Protein AF-A0A949YXE6-F1 (afdb_monomer)

Sequence (134 aa):
MPVRFNAWTMVFAVAAALLVGFAASTLAYRYRILRVPGEPVVARMDRELHLTPAQRSQIRDIMKDARLRIMQYEQDFRRQRRETFLQAMHQIRATLTPEQQQKFDRDFLPYQARGEWQPEKREGQPPAPPGAGS

Secondary structure (DSSP, 8-state):
------HHHHHHHHHHHHHHHHHHHHHHHHTT-S--TTHHHHHHHHHHHT--HHHHHHHHHHHHHHHHHHHHHHHHHHHHHHHHHHHHHHHHHHHS-HHHHHHHHHHTS-HHHHTTS-GGGTTTSPPPPTT---

Mean predicted aligned error: 16.25 Å

Foldseek 3Di:
DDDPDDVVVVVVVVVVVVVCVVVVVVVCVVVCVPPDPPCPVLVVCCVPVVDDPVRSVVVVVVSVVVVVVVVVVCVVVVVVVVVVVVVVLVVVLVVDDPVVNVVCLVPPDDPVCNVVPPPPVVVPDDPDPPDPDD

pLDDT: mean 76.82, std 14.48, range [40.72, 95.62]

Radius of gyration: 28.45 Å; Cα contacts (8 Å, |Δi|>4): 24; chains: 1; bounding box: 40×62×71 Å

Structure (mmCIF, N/CA/C/O backbone):
data_AF-A0A949YXE6-F1
#
_entry.id   AF-A0A949YXE6-F1
#
loop_
_atom_site.group_PDB
_atom_site.id
_atom_site.type_symbol
_atom_site.label_atom_id
_atom_site.label_alt_id
_atom_site.label_comp_id
_atom_site.label_asym_id
_atom_site.label_entity_id
_atom_site.label_seq_id
_atom_site.pdbx_PDB_ins_code
_atom_site.Cartn_x
_atom_site.Cartn_y
_atom_site.Cartn_z
_atom_site.occupancy
_atom_site.B_iso_or_equiv
_atom_site.auth_seq_id
_atom_site.auth_comp_id
_atom_site.auth_asym_id
_atom_site.auth_atom_id
_atom_site.pdbx_PDB_model_num
ATOM 1 N N . MET A 1 1 ? -9.917 -48.008 -39.909 1.00 48.78 1 MET A N 1
ATOM 2 C CA . MET A 1 1 ? -8.478 -47.960 -39.567 1.00 48.78 1 MET A CA 1
ATOM 3 C C . MET A 1 1 ? -8.351 -47.456 -38.128 1.00 48.78 1 MET A C 1
ATOM 5 O O . MET A 1 1 ? -8.609 -46.276 -37.922 1.00 48.78 1 MET A O 1
ATOM 9 N N . PRO A 1 2 ? -8.072 -48.298 -37.115 1.00 50.91 2 PRO A N 1
ATOM 10 C CA . PRO A 1 2 ? -7.901 -47.817 -35.743 1.00 50.91 2 PRO A CA 1
ATOM 11 C C . PRO A 1 2 ? -6.555 -47.089 -35.610 1.00 50.91 2 PRO A C 1
ATOM 13 O O . PRO A 1 2 ? -5.496 -47.675 -35.837 1.00 50.91 2 PRO A O 1
ATOM 16 N N . VAL A 1 3 ? -6.596 -45.799 -35.274 1.00 61.72 3 VAL A N 1
ATOM 17 C CA . VAL A 1 3 ? -5.393 -44.992 -35.026 1.00 61.72 3 VAL A CA 1
ATOM 18 C C . VAL A 1 3 ? -4.783 -45.463 -33.706 1.00 61.72 3 VAL A C 1
ATOM 20 O O . VAL A 1 3 ? -5.391 -45.320 -32.647 1.00 61.72 3 VAL A O 1
ATOM 23 N N . ARG A 1 4 ? -3.599 -46.078 -33.759 1.00 61.41 4 ARG A N 1
ATOM 24 C CA . ARG A 1 4 ? -2.877 -46.533 -32.563 1.00 61.41 4 ARG A CA 1
ATOM 25 C C . ARG A 1 4 ? -2.272 -45.305 -31.882 1.00 61.41 4 ARG A C 1
ATOM 27 O O . ARG A 1 4 ? -1.268 -44.772 -32.346 1.00 61.41 4 ARG A O 1
ATOM 34 N N . PHE A 1 5 ? -2.920 -44.822 -30.825 1.00 60.94 5 PHE A N 1
ATOM 35 C CA . PHE A 1 5 ? -2.379 -43.760 -29.978 1.00 60.94 5 PHE A CA 1
ATOM 36 C C . PHE A 1 5 ? -1.204 -44.320 -29.173 1.00 60.94 5 PHE A C 1
ATOM 38 O O . PHE A 1 5 ? -1.388 -45.111 -28.250 1.00 60.94 5 PHE A O 1
ATOM 45 N N . ASN A 1 6 ? 0.011 -43.925 -29.544 1.00 72.38 6 ASN A N 1
ATOM 46 C CA . ASN A 1 6 ? 1.226 -44.318 -28.839 1.00 72.38 6 ASN A CA 1
ATOM 47 C C . ASN A 1 6 ? 1.514 -43.293 -27.735 1.00 72.38 6 ASN A C 1
ATOM 49 O O . ASN A 1 6 ? 1.328 -42.098 -27.939 1.00 72.38 6 ASN A O 1
ATOM 53 N N . ALA A 1 7 ? 2.028 -43.723 -26.580 1.00 72.06 7 ALA A N 1
ATOM 54 C CA . ALA A 1 7 ? 2.330 -42.826 -25.453 1.00 72.06 7 ALA A CA 1
ATOM 55 C C . ALA A 1 7 ? 3.186 -41.604 -25.857 1.00 72.06 7 ALA A C 1
ATOM 57 O O . ALA A 1 7 ? 3.009 -40.504 -25.340 1.00 72.06 7 ALA A O 1
ATOM 58 N N . TRP A 1 8 ? 4.049 -41.768 -26.860 1.00 67.56 8 TRP A N 1
ATOM 59 C CA . TRP A 1 8 ? 4.846 -40.691 -27.441 1.00 67.56 8 TRP A CA 1
ATOM 60 C C . TRP A 1 8 ? 4.015 -39.575 -28.084 1.00 67.56 8 TRP A C 1
ATOM 62 O O . TRP A 1 8 ? 4.352 -38.406 -27.918 1.00 67.56 8 TRP A O 1
ATOM 72 N N . THR A 1 9 ? 2.905 -39.885 -28.763 1.00 80.19 9 THR A N 1
ATOM 73 C CA . THR A 1 9 ? 2.057 -38.844 -29.366 1.00 80.19 9 THR A CA 1
ATOM 74 C C . THR A 1 9 ? 1.352 -38.007 -28.299 1.00 80.19 9 THR A C 1
ATOM 76 O O . THR A 1 9 ? 1.156 -36.813 -28.506 1.00 80.19 9 THR A O 1
ATOM 79 N N . MET A 1 10 ? 1.037 -38.587 -27.133 1.00 78.69 10 MET A N 1
ATOM 80 C CA . MET A 1 10 ? 0.536 -37.823 -25.982 1.00 78.69 10 MET A CA 1
ATOM 81 C C . MET A 1 10 ? 1.602 -36.890 -25.404 1.00 78.69 10 MET A C 1
ATOM 83 O O . MET A 1 10 ? 1.311 -35.721 -25.163 1.00 78.69 10 MET A O 1
ATOM 87 N N . VAL A 1 11 ? 2.838 -37.368 -25.231 1.00 79.19 11 VAL A N 1
ATOM 88 C CA . VAL A 1 11 ? 3.939 -36.535 -24.716 1.00 79.19 11 VAL A CA 1
ATOM 89 C C . VAL A 1 11 ? 4.209 -35.352 -25.648 1.00 79.19 11 VAL A C 1
ATOM 91 O O . VAL A 1 11 ? 4.304 -34.216 -25.183 1.00 79.19 11 VAL A O 1
ATOM 94 N N . PHE A 1 12 ? 4.247 -35.586 -26.964 1.00 84.50 12 PHE A N 1
ATOM 95 C CA . PHE A 1 12 ? 4.404 -34.512 -27.947 1.00 84.50 12 PHE A CA 1
ATOM 96 C C . PHE A 1 12 ? 3.239 -33.516 -27.926 1.00 84.50 12 PHE A C 1
ATOM 98 O O . PHE A 1 12 ? 3.477 -32.311 -27.987 1.00 84.50 12 PHE A O 1
ATOM 105 N N . ALA A 1 13 ? 1.996 -33.987 -27.792 1.00 81.25 13 ALA A N 1
ATOM 106 C CA . ALA A 1 13 ? 0.829 -33.109 -27.719 1.00 81.25 13 ALA A CA 1
ATOM 107 C C . ALA A 1 13 ? 0.848 -32.216 -26.466 1.00 81.25 13 ALA A C 1
ATOM 109 O O . ALA A 1 13 ? 0.584 -31.017 -26.561 1.00 81.25 13 ALA A O 1
ATOM 110 N N . VAL A 1 14 ? 1.218 -32.768 -25.306 1.00 80.12 14 VAL A N 1
ATOM 111 C CA . VAL A 1 14 ? 1.343 -32.003 -24.054 1.00 80.12 14 VAL A CA 1
ATOM 112 C C . VAL A 1 14 ? 2.482 -30.988 -24.146 1.00 80.12 14 VAL A C 1
ATOM 114 O O . VAL A 1 14 ? 2.291 -29.824 -23.800 1.00 80.12 14 VAL A O 1
ATOM 117 N N . ALA A 1 15 ? 3.643 -31.386 -24.671 1.00 83.44 15 ALA A N 1
ATOM 118 C CA . ALA A 1 15 ? 4.770 -30.476 -24.867 1.00 83.44 15 ALA A CA 1
ATOM 119 C C . ALA A 1 15 ? 4.415 -29.323 -25.821 1.00 83.44 15 ALA A C 1
ATOM 121 O O . ALA A 1 15 ? 4.707 -28.165 -25.528 1.00 83.44 15 ALA A O 1
ATOM 122 N N . ALA A 1 16 ? 3.722 -29.616 -26.925 1.00 81.69 16 ALA A N 1
ATOM 123 C CA . ALA A 1 16 ? 3.256 -28.602 -27.864 1.00 81.69 16 ALA A CA 1
ATOM 124 C C . ALA A 1 16 ? 2.242 -27.641 -27.221 1.00 81.69 16 ALA A C 1
ATOM 126 O O . ALA A 1 16 ? 2.366 -26.429 -27.385 1.00 81.69 16 ALA A O 1
ATOM 127 N N . ALA A 1 17 ? 1.285 -28.150 -26.440 1.00 76.00 17 ALA A N 1
ATOM 128 C CA . ALA A 1 17 ? 0.319 -27.316 -25.725 1.00 76.00 17 ALA A CA 1
ATOM 129 C C . ALA A 1 17 ? 0.996 -26.392 -24.698 1.00 76.00 17 ALA A C 1
ATOM 131 O O . ALA A 1 17 ? 0.658 -25.211 -24.613 1.00 76.00 17 ALA A O 1
ATOM 132 N N . LEU A 1 18 ? 1.997 -26.896 -23.968 1.00 83.19 18 LEU A N 1
ATOM 133 C CA . LEU A 1 18 ? 2.789 -26.094 -23.033 1.00 83.19 18 LEU A CA 1
ATOM 134 C C . LEU A 1 18 ? 3.605 -25.016 -23.754 1.00 83.19 18 LEU A C 1
ATOM 136 O O . LEU A 1 18 ? 3.637 -23.876 -23.297 1.00 83.19 18 LEU A O 1
ATOM 140 N N . LEU A 1 19 ? 4.211 -25.336 -24.900 1.00 80.06 19 LEU A N 1
ATOM 141 C CA . LEU A 1 19 ? 4.970 -24.371 -25.700 1.00 80.06 19 LEU A CA 1
ATOM 142 C C . LEU A 1 19 ? 4.075 -23.292 -26.313 1.00 80.06 19 LEU A C 1
ATOM 144 O O . LEU A 1 19 ? 4.445 -22.121 -26.291 1.00 80.06 19 LEU A O 1
ATOM 148 N N . VAL A 1 20 ? 2.887 -23.651 -26.808 1.00 84.19 20 VAL A N 1
ATOM 149 C CA . VAL A 1 20 ? 1.908 -22.681 -27.319 1.00 84.19 20 VAL A CA 1
ATOM 150 C C . VAL A 1 20 ? 1.382 -21.803 -26.185 1.00 84.19 20 VAL A C 1
ATOM 152 O O . VAL A 1 20 ? 1.325 -20.588 -26.347 1.00 84.19 20 VAL A O 1
ATOM 155 N N . GLY A 1 21 ? 1.069 -22.377 -25.021 1.00 72.31 21 GLY A N 1
ATOM 156 C CA . GLY A 1 21 ? 0.664 -21.620 -23.834 1.00 72.31 21 GLY A CA 1
ATOM 157 C C . GLY A 1 21 ? 1.752 -20.663 -23.345 1.00 72.31 21 GLY A C 1
ATOM 158 O O . GLY A 1 21 ? 1.469 -19.499 -23.051 1.00 72.31 21 GLY A O 1
ATOM 159 N N . PHE A 1 22 ? 3.007 -21.114 -23.328 1.00 77.00 22 PHE A N 1
ATOM 160 C CA . PHE A 1 22 ? 4.163 -20.296 -22.979 1.00 77.00 22 PHE A CA 1
ATOM 161 C C . PHE A 1 22 ? 4.378 -19.170 -23.998 1.00 77.00 22 PHE A C 1
ATOM 163 O O . PHE A 1 22 ? 4.394 -18.003 -23.618 1.00 77.00 22 PHE A O 1
ATOM 170 N N . ALA A 1 23 ? 4.429 -19.483 -25.295 1.00 76.06 23 ALA A N 1
ATOM 171 C CA . ALA A 1 23 ? 4.614 -18.502 -26.362 1.00 76.06 23 ALA A CA 1
ATOM 172 C C . ALA A 1 23 ? 3.461 -17.490 -26.442 1.00 76.06 23 ALA A C 1
ATOM 174 O O . ALA A 1 23 ? 3.716 -16.298 -26.599 1.00 76.06 23 ALA A O 1
ATOM 175 N N . ALA A 1 24 ? 2.208 -17.924 -26.275 1.00 71.50 24 ALA A N 1
ATOM 176 C CA . ALA A 1 24 ? 1.043 -17.042 -26.224 1.00 71.50 24 ALA A CA 1
ATOM 177 C C . ALA A 1 24 ? 1.081 -16.133 -24.991 1.00 71.50 24 ALA A C 1
ATOM 179 O O . ALA A 1 24 ? 0.779 -14.948 -25.104 1.00 71.50 24 ALA A O 1
ATOM 180 N N . SER A 1 25 ? 1.521 -16.643 -23.836 1.00 65.12 25 SER A N 1
ATOM 181 C CA . SER A 1 25 ? 1.694 -15.842 -22.617 1.00 65.12 25 SER A CA 1
ATOM 182 C C . SER A 1 25 ? 2.809 -14.804 -22.773 1.00 65.12 25 SER A C 1
ATOM 184 O O . SER A 1 25 ? 2.616 -13.634 -22.436 1.00 65.12 25 SER A O 1
ATOM 186 N N . THR A 1 26 ? 3.953 -15.193 -23.348 1.00 71.75 26 THR A N 1
ATOM 187 C CA . THR A 1 26 ? 5.068 -14.287 -23.659 1.00 71.75 26 THR A CA 1
ATOM 188 C C . THR A 1 26 ? 4.663 -13.243 -24.702 1.00 71.75 26 THR A C 1
ATOM 190 O O . THR A 1 26 ? 4.978 -12.062 -24.551 1.00 71.75 26 THR A O 1
ATOM 193 N N . LEU A 1 27 ? 3.922 -13.641 -25.739 1.00 71.00 27 LEU A N 1
ATOM 194 C CA . LEU A 1 27 ? 3.449 -12.747 -26.795 1.00 71.00 27 LEU A CA 1
ATOM 195 C C . LEU A 1 27 ? 2.367 -11.789 -26.283 1.00 71.00 27 LEU A C 1
ATOM 197 O O . LEU A 1 27 ? 2.430 -10.604 -26.594 1.00 71.00 27 LEU A O 1
ATOM 201 N N . ALA A 1 28 ? 1.437 -12.250 -25.443 1.00 68.69 28 ALA A N 1
ATOM 202 C CA . ALA A 1 28 ? 0.429 -11.410 -24.791 1.00 68.69 28 ALA A CA 1
ATOM 203 C C . ALA A 1 28 ? 1.066 -10.370 -23.853 1.00 68.69 28 ALA A C 1
ATOM 205 O O . ALA A 1 28 ? 0.612 -9.223 -23.794 1.00 68.69 28 ALA A O 1
ATOM 206 N N . TYR A 1 29 ? 2.166 -10.735 -23.185 1.00 58.62 29 TYR A N 1
ATOM 207 C CA . TYR A 1 29 ? 3.010 -9.799 -22.439 1.00 58.62 29 TYR A CA 1
ATOM 208 C C . TYR A 1 29 ? 3.686 -8.770 -23.349 1.00 58.62 29 TYR A C 1
ATOM 210 O O . TYR A 1 29 ? 3.651 -7.570 -23.070 1.00 58.62 29 TYR A O 1
ATOM 218 N N . ARG A 1 30 ? 4.275 -9.233 -24.459 1.00 64.50 30 ARG A N 1
ATOM 219 C CA . ARG A 1 30 ? 5.008 -8.396 -25.418 1.00 64.50 30 ARG A CA 1
ATOM 220 C C . ARG A 1 30 ? 4.093 -7.427 -26.176 1.00 64.50 30 ARG A C 1
ATOM 222 O O . ARG A 1 30 ? 4.493 -6.293 -26.427 1.00 64.50 30 ARG A O 1
ATOM 229 N N . TYR A 1 31 ? 2.861 -7.838 -26.481 1.00 64.88 31 TYR A N 1
ATOM 230 C CA . TYR A 1 31 ? 1.870 -7.052 -27.226 1.00 64.88 31 TYR A CA 1
ATOM 231 C C . TYR A 1 31 ? 0.914 -6.217 -26.361 1.00 64.88 31 TYR A C 1
ATOM 233 O O . TYR A 1 31 ? 0.023 -5.573 -26.908 1.00 64.88 31 TYR A O 1
ATOM 241 N N . ARG A 1 32 ? 1.119 -6.133 -25.034 1.00 55.84 32 ARG A N 1
ATOM 242 C CA . ARG A 1 32 ? 0.422 -5.152 -24.169 1.00 55.84 32 ARG A CA 1
ATOM 243 C C . ARG A 1 32 ? -1.119 -5.268 -24.213 1.00 55.84 32 ARG A C 1
ATOM 245 O O . ARG A 1 32 ? -1.812 -4.274 -24.028 1.00 55.84 32 ARG A O 1
ATOM 252 N N . ILE A 1 33 ? -1.656 -6.473 -24.435 1.00 53.75 33 ILE A N 1
ATOM 253 C CA . ILE A 1 33 ? -3.112 -6.740 -24.457 1.00 53.75 33 ILE A CA 1
ATOM 254 C C . ILE A 1 33 ? -3.726 -6.641 -23.049 1.00 53.75 33 ILE A C 1
ATOM 256 O O . ILE A 1 33 ? -4.889 -6.278 -22.893 1.00 53.75 33 ILE A O 1
ATOM 260 N N . LEU A 1 34 ? -2.927 -6.856 -22.003 1.00 58.16 34 LEU A N 1
ATOM 261 C CA . LEU A 1 34 ? -3.304 -6.553 -20.624 1.00 58.16 34 LEU A CA 1
ATOM 262 C C . LEU A 1 34 ? -2.837 -5.131 -20.288 1.00 58.16 34 LEU A C 1
ATOM 264 O O . LEU A 1 34 ? -1.650 -4.899 -20.050 1.00 58.16 34 LEU A O 1
ATOM 268 N N . ARG A 1 35 ? -3.762 -4.162 -20.279 1.00 51.81 35 ARG A N 1
ATOM 269 C CA . ARG A 1 35 ? -3.514 -2.811 -19.747 1.00 51.81 35 ARG A CA 1
ATOM 270 C C . ARG A 1 35 ? -3.131 -2.924 -18.270 1.00 51.81 35 ARG A C 1
ATOM 272 O O . ARG A 1 35 ? -3.984 -3.090 -17.404 1.00 51.81 35 ARG A O 1
ATOM 279 N N . VAL A 1 36 ? -1.835 -2.849 -17.986 1.00 54.25 36 VAL A N 1
ATOM 280 C CA . VAL A 1 36 ? -1.303 -2.810 -16.621 1.00 54.25 36 VAL A CA 1
ATOM 281 C C . VAL A 1 36 ? -1.509 -1.394 -16.070 1.00 54.25 36 VAL A C 1
ATOM 283 O O . VAL A 1 36 ? -1.015 -0.435 -16.672 1.00 54.25 36 VAL A O 1
ATOM 286 N N . PRO A 1 37 ? -2.204 -1.211 -14.934 1.00 50.47 37 PRO A N 1
ATOM 287 C CA . PRO A 1 37 ? -2.245 0.090 -14.285 1.00 50.47 37 PRO A CA 1
ATOM 288 C C . PRO A 1 37 ? -0.811 0.440 -13.835 1.00 50.47 37 PRO A C 1
ATOM 290 O O . PRO A 1 37 ? -0.119 -0.371 -13.225 1.00 50.47 37 PRO A O 1
ATOM 293 N N . GLY A 1 38 ? -0.312 1.615 -14.211 1.00 54.47 38 GLY A N 1
ATOM 294 C CA . GLY A 1 38 ? 1.127 1.950 -14.182 1.00 54.47 38 GLY A CA 1
ATOM 295 C C . GLY A 1 38 ? 1.605 2.640 -15.465 1.00 54.47 38 GLY A C 1
ATOM 296 O O . GLY A 1 38 ? 2.652 3.285 -15.478 1.00 54.47 38 GLY A O 1
ATOM 297 N N . GLU A 1 39 ? 0.770 2.618 -16.511 1.00 60.03 39 GLU A N 1
ATOM 298 C CA . GLU A 1 39 ? 0.955 3.425 -17.716 1.00 60.03 39 GLU A CA 1
ATOM 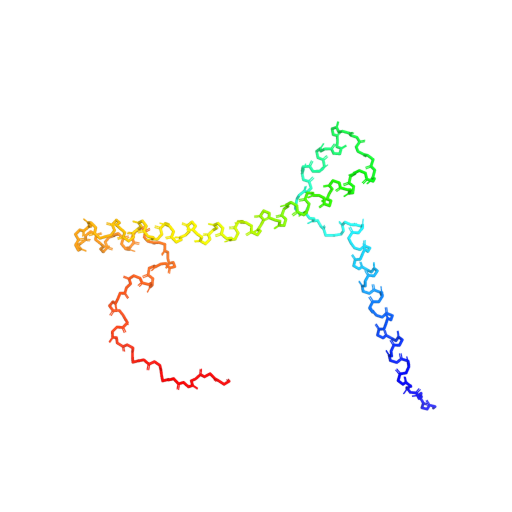299 C C . GLU A 1 39 ? 1.213 4.925 -17.500 1.00 60.03 39 GLU A C 1
ATOM 301 O O . GLU A 1 39 ? 2.032 5.433 -18.264 1.00 60.03 39 GLU A O 1
ATOM 306 N N . PRO A 1 40 ? 0.623 5.663 -16.530 1.00 70.06 40 PRO A N 1
ATOM 307 C CA . PRO A 1 40 ? 0.762 7.120 -16.546 1.00 70.06 40 PRO A CA 1
ATOM 308 C C . PRO A 1 40 ? 2.204 7.594 -16.321 1.00 70.06 40 PRO A C 1
ATOM 310 O O . PRO A 1 40 ? 2.630 8.546 -16.967 1.00 70.06 40 PRO A O 1
ATOM 313 N N . VAL A 1 41 ? 2.983 6.916 -15.471 1.00 82.94 41 VAL A N 1
ATOM 314 C CA . VAL A 1 41 ? 4.359 7.342 -15.155 1.00 82.94 41 VAL A CA 1
ATOM 315 C C . VAL A 1 41 ? 5.326 6.967 -16.275 1.00 82.94 41 VAL A C 1
ATOM 317 O O . VAL A 1 41 ? 6.069 7.817 -16.753 1.00 82.94 41 VAL A O 1
ATOM 320 N N . VAL A 1 42 ? 5.274 5.722 -16.761 1.00 86.25 42 VAL A N 1
ATOM 321 C CA . VAL A 1 42 ? 6.156 5.282 -17.856 1.00 86.25 42 VAL A CA 1
ATOM 322 C C . VAL A 1 42 ? 5.807 6.004 -19.158 1.00 86.25 42 VAL A C 1
ATOM 324 O O . VAL A 1 42 ? 6.705 6.360 -19.909 1.00 86.25 42 VAL A O 1
ATOM 327 N N . ALA A 1 43 ? 4.524 6.273 -19.432 1.00 84.38 43 ALA A N 1
ATOM 328 C CA . ALA A 1 43 ? 4.118 7.055 -20.602 1.00 84.38 43 ALA A CA 1
ATOM 329 C C . ALA A 1 43 ? 4.539 8.528 -20.505 1.00 84.38 43 ALA A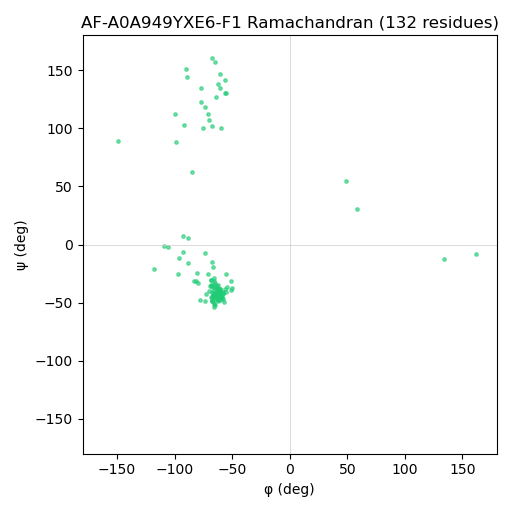 C 1
ATOM 331 O O . ALA A 1 43 ? 4.805 9.150 -21.532 1.00 84.38 43 ALA A O 1
ATOM 332 N N . ARG A 1 44 ? 4.613 9.083 -19.290 1.00 87.81 44 ARG A N 1
ATOM 333 C CA . ARG A 1 44 ? 5.169 10.416 -19.063 1.00 87.81 44 ARG A CA 1
ATOM 334 C C . ARG A 1 44 ? 6.674 10.441 -19.336 1.00 87.81 44 ARG A C 1
ATOM 336 O O . ARG A 1 44 ? 7.116 11.274 -20.115 1.00 87.81 44 ARG A O 1
ATOM 343 N N . MET A 1 45 ? 7.427 9.484 -18.789 1.00 86.81 45 MET A N 1
ATOM 344 C CA . MET A 1 45 ? 8.870 9.351 -19.040 1.00 86.81 45 MET A CA 1
ATOM 345 C C . MET A 1 45 ? 9.179 9.135 -20.525 1.00 86.81 45 MET A C 1
ATOM 347 O O . MET A 1 45 ? 10.090 9.747 -21.059 1.00 86.81 45 MET A O 1
ATOM 351 N N . ASP A 1 46 ? 8.387 8.311 -21.210 1.00 88.50 46 ASP A N 1
ATOM 352 C CA . ASP A 1 46 ? 8.497 8.071 -22.655 1.00 88.50 46 ASP A CA 1
ATOM 353 C C . ASP A 1 46 ? 8.346 9.365 -23.467 1.00 88.50 46 ASP A C 1
ATOM 355 O O . ASP A 1 46 ? 9.110 9.612 -24.396 1.00 88.50 46 ASP A O 1
ATOM 359 N N . ARG A 1 47 ? 7.390 10.217 -23.076 1.00 88.50 47 ARG A N 1
ATOM 360 C CA . ARG A 1 47 ? 7.111 11.496 -23.736 1.00 88.50 47 ARG A CA 1
ATOM 361 C C . ARG A 1 47 ? 8.178 12.552 -23.466 1.00 88.50 47 ARG A C 1
ATOM 363 O O . ARG A 1 47 ? 8.521 13.289 -24.378 1.00 88.50 47 ARG A O 1
ATOM 370 N N . GLU A 1 48 ? 8.646 12.651 -22.225 1.00 93.44 48 GLU A N 1
ATOM 371 C CA . GLU A 1 48 ? 9.582 13.699 -21.794 1.00 93.44 48 GLU A CA 1
ATOM 372 C C . GLU A 1 48 ? 11.042 13.353 -22.119 1.00 93.44 48 GLU A C 1
ATOM 374 O O . GLU A 1 48 ? 11.838 14.249 -22.380 1.00 93.44 48 GLU A O 1
ATOM 379 N N . LEU A 1 49 ? 11.399 12.064 -22.116 1.00 93.44 49 LEU A N 1
ATOM 380 C CA . LEU A 1 49 ? 12.784 11.597 -22.263 1.00 93.44 49 LEU A CA 1
ATOM 381 C C . LEU A 1 49 ? 13.059 10.921 -23.609 1.00 93.44 49 LEU A C 1
ATOM 383 O O . LEU A 1 49 ? 14.185 10.490 -23.842 1.00 93.44 49 LEU A O 1
ATOM 387 N N . HIS A 1 50 ? 12.045 10.804 -24.474 1.00 91.50 50 HIS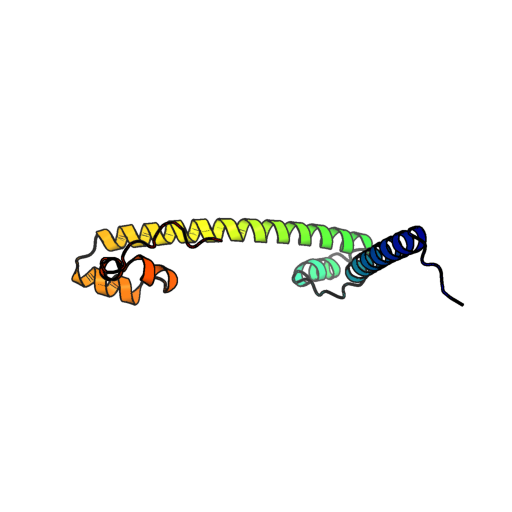 A N 1
ATOM 388 C CA . HIS A 1 50 ? 12.145 10.163 -25.789 1.00 91.50 50 HIS A CA 1
ATOM 389 C C . HIS A 1 50 ? 12.814 8.784 -25.721 1.00 91.50 50 HIS A C 1
ATOM 391 O O . HIS A 1 50 ? 13.814 8.507 -26.385 1.00 91.50 50 HIS A O 1
ATOM 397 N N . LEU A 1 51 ? 12.265 7.914 -24.872 1.00 87.94 51 LEU A N 1
ATOM 398 C CA . LEU A 1 51 ? 12.845 6.603 -24.605 1.00 87.94 51 LEU A CA 1
ATOM 399 C C . LEU A 1 51 ? 12.874 5.737 -25.870 1.00 87.94 51 LEU A C 1
ATOM 401 O O . LEU A 1 51 ? 11.896 5.636 -26.614 1.00 87.94 51 LEU A O 1
ATOM 405 N N . THR A 1 52 ? 13.978 5.020 -26.075 1.00 89.88 52 THR A N 1
ATOM 406 C CA . THR A 1 52 ? 14.011 3.958 -27.087 1.00 89.88 52 THR A CA 1
ATOM 407 C C . THR A 1 52 ? 13.050 2.823 -26.703 1.00 89.88 52 THR A C 1
ATOM 409 O O . THR A 1 52 ? 12.770 2.614 -25.515 1.00 89.88 52 THR A O 1
ATOM 412 N N . PRO A 1 53 ? 12.577 2.008 -27.666 1.00 82.50 53 PRO A N 1
ATOM 413 C CA . PRO A 1 53 ? 11.703 0.873 -27.364 1.00 82.50 53 PRO A CA 1
ATOM 414 C C . PRO A 1 53 ? 12.288 -0.097 -26.325 1.00 82.50 53 PRO A C 1
ATOM 416 O O . PRO A 1 53 ? 11.555 -0.605 -25.476 1.00 82.50 53 PRO A O 1
ATOM 419 N N . ALA A 1 54 ? 13.608 -0.312 -26.356 1.00 78.00 54 ALA A N 1
ATOM 420 C CA . ALA A 1 54 ? 14.313 -1.154 -25.394 1.00 78.00 54 ALA A CA 1
ATOM 421 C C . ALA A 1 54 ? 14.305 -0.544 -23.980 1.00 78.00 54 ALA A C 1
ATOM 423 O O . ALA A 1 54 ? 13.908 -1.218 -23.029 1.00 78.00 54 ALA A O 1
ATOM 424 N N . GLN A 1 55 ? 14.645 0.744 -23.847 1.00 76.88 55 GLN A N 1
ATOM 425 C CA . GLN A 1 55 ? 14.617 1.457 -22.561 1.00 76.88 55 GLN A CA 1
ATOM 426 C C . GLN A 1 55 ? 13.208 1.506 -21.969 1.00 76.88 55 GLN A C 1
ATOM 428 O O . GLN A 1 55 ? 13.012 1.251 -20.782 1.00 76.88 55 GLN A O 1
ATOM 433 N N . ARG A 1 56 ? 12.200 1.769 -22.804 1.00 83.31 56 ARG A N 1
ATOM 434 C CA . ARG A 1 56 ? 10.796 1.771 -22.388 1.00 83.31 56 ARG A CA 1
ATOM 435 C C . ARG A 1 56 ? 10.354 0.411 -21.846 1.00 83.31 56 ARG A C 1
ATOM 437 O O . ARG A 1 56 ? 9.566 0.367 -20.900 1.00 83.31 56 ARG A O 1
ATOM 444 N N . SER A 1 57 ? 10.821 -0.683 -22.449 1.00 81.62 57 SER A N 1
ATOM 445 C CA . SER A 1 57 ? 10.542 -2.037 -21.959 1.00 81.62 57 SER A CA 1
ATOM 446 C C . SER A 1 57 ? 11.191 -2.267 -20.597 1.00 81.62 57 SER A C 1
ATOM 448 O O . SER A 1 57 ? 10.496 -2.615 -19.650 1.00 81.62 57 SER A O 1
ATOM 450 N N . GLN A 1 58 ? 12.486 -1.973 -20.471 1.00 80.56 58 GLN A N 1
ATOM 451 C CA . GLN A 1 58 ? 13.227 -2.149 -19.219 1.00 80.56 58 GLN A CA 1
ATOM 452 C C . GLN A 1 58 ? 12.623 -1.333 -18.067 1.00 80.56 58 GLN A C 1
ATOM 454 O O . GLN A 1 58 ? 12.400 -1.859 -16.980 1.00 80.56 58 GLN A O 1
ATOM 459 N N . ILE A 1 59 ? 12.281 -0.065 -18.308 1.00 83.00 59 ILE A N 1
ATOM 460 C CA . ILE A 1 59 ? 11.650 0.803 -17.302 1.00 83.00 59 ILE A CA 1
ATOM 461 C C . ILE A 1 59 ? 10.273 0.266 -16.898 1.00 83.00 59 ILE A C 1
ATOM 463 O O . ILE A 1 59 ? 9.906 0.323 -15.724 1.00 83.00 59 ILE A O 1
ATOM 467 N N . ARG A 1 60 ? 9.502 -0.285 -17.842 1.00 84.75 60 ARG A N 1
ATOM 468 C CA . ARG A 1 60 ? 8.210 -0.906 -17.529 1.00 84.75 60 ARG A CA 1
ATOM 469 C C . ARG A 1 60 ? 8.373 -2.097 -16.593 1.00 84.75 60 ARG A C 1
ATOM 471 O O . ARG A 1 60 ? 7.590 -2.211 -15.652 1.00 84.75 60 ARG A O 1
ATOM 478 N N . ASP A 1 61 ? 9.363 -2.944 -16.843 1.00 83.62 61 ASP A N 1
ATOM 479 C CA . ASP A 1 61 ? 9.623 -4.125 -16.021 1.00 83.62 61 ASP A CA 1
ATOM 480 C C . ASP A 1 61 ? 10.057 -3.713 -14.604 1.00 83.62 61 ASP A C 1
ATOM 482 O O . ASP A 1 61 ? 9.466 -4.171 -13.627 1.00 83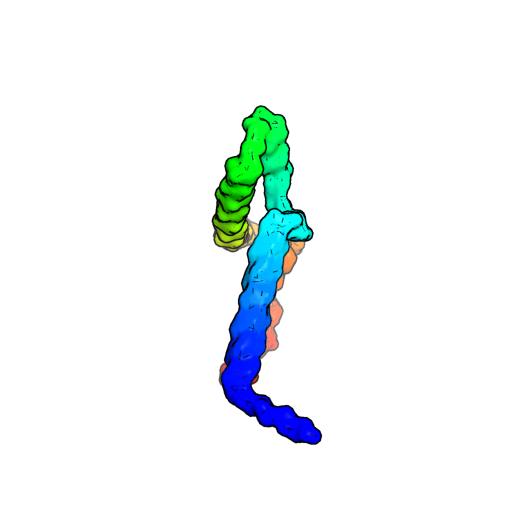.62 61 ASP A O 1
ATOM 486 N N . ILE A 1 62 ? 10.950 -2.722 -14.481 1.00 85.56 62 ILE A N 1
ATOM 487 C CA . ILE A 1 62 ? 11.359 -2.150 -13.183 1.00 85.56 62 ILE A CA 1
ATOM 488 C C . ILE A 1 62 ? 10.152 -1.606 -12.404 1.00 85.56 62 ILE A C 1
ATOM 490 O O . ILE A 1 62 ? 9.962 -1.919 -11.227 1.00 85.56 62 ILE A O 1
ATOM 494 N N . MET A 1 63 ? 9.307 -0.797 -13.051 1.00 86.56 63 MET A N 1
ATOM 495 C CA . MET A 1 63 ? 8.135 -0.198 -12.400 1.00 86.56 63 MET A CA 1
ATOM 496 C C . MET A 1 63 ? 7.097 -1.245 -11.992 1.00 86.56 63 MET A C 1
ATOM 498 O O . MET A 1 63 ? 6.395 -1.077 -10.990 1.00 86.56 63 MET A O 1
ATOM 502 N N . LYS A 1 64 ? 6.992 -2.333 -12.754 1.00 82.81 64 LYS A N 1
ATOM 503 C CA . LYS A 1 64 ? 6.111 -3.448 -12.429 1.00 82.81 64 LYS A CA 1
ATOM 504 C C . LYS A 1 64 ? 6.584 -4.189 -11.184 1.00 82.81 64 LYS A C 1
ATOM 506 O O . LYS A 1 64 ? 5.774 -4.416 -10.285 1.00 82.81 64 LYS A O 1
ATOM 511 N N . ASP A 1 65 ? 7.867 -4.517 -11.114 1.00 84.25 65 ASP A N 1
ATOM 512 C CA . ASP A 1 65 ? 8.450 -5.192 -9.955 1.00 84.25 65 ASP A CA 1
ATOM 513 C C . ASP A 1 65 ? 8.332 -4.330 -8.697 1.00 84.25 65 ASP A C 1
ATOM 515 O O . ASP A 1 65 ? 7.925 -4.815 -7.639 1.00 84.25 65 ASP A O 1
ATOM 519 N N . ALA A 1 66 ? 8.596 -3.025 -8.822 1.00 86.50 66 ALA A N 1
ATOM 520 C CA . ALA A 1 66 ? 8.409 -2.070 -7.734 1.00 86.50 66 ALA A CA 1
ATOM 521 C C . ALA A 1 66 ? 6.956 -2.058 -7.239 1.00 86.50 66 ALA A C 1
ATOM 523 O O . ALA A 1 66 ? 6.709 -2.148 -6.036 1.00 86.50 66 ALA A O 1
ATOM 524 N N . ARG A 1 67 ? 5.981 -2.022 -8.156 1.00 84.75 67 ARG A N 1
ATOM 525 C CA . ARG A 1 67 ? 4.558 -2.075 -7.803 1.00 84.75 67 ARG A CA 1
ATOM 526 C C . ARG A 1 67 ? 4.200 -3.359 -7.059 1.00 84.75 67 ARG A C 1
ATOM 528 O O . ARG A 1 67 ? 3.467 -3.288 -6.077 1.00 84.75 67 ARG A O 1
ATOM 535 N N . LEU A 1 68 ? 4.686 -4.514 -7.513 1.00 86.31 68 LEU A N 1
ATOM 536 C CA . LEU A 1 68 ? 4.414 -5.791 -6.848 1.00 86.31 68 LEU A CA 1
ATOM 537 C C . LEU A 1 68 ? 4.940 -5.790 -5.409 1.00 86.31 68 LEU A C 1
ATOM 539 O O . LEU A 1 68 ? 4.205 -6.165 -4.497 1.00 86.31 68 LEU A O 1
ATOM 543 N N . ARG A 1 69 ? 6.159 -5.286 -5.194 1.00 84.44 69 ARG A N 1
ATOM 544 C CA . ARG A 1 69 ? 6.743 -5.145 -3.851 1.00 84.44 69 ARG A CA 1
ATOM 545 C C . ARG A 1 69 ? 5.945 -4.181 -2.975 1.00 84.44 69 ARG A C 1
ATOM 547 O O . ARG A 1 69 ? 5.641 -4.507 -1.834 1.00 84.44 69 ARG A O 1
ATOM 554 N N . ILE A 1 70 ? 5.531 -3.034 -3.516 1.00 85.75 70 ILE A N 1
ATOM 555 C CA . ILE A 1 70 ? 4.681 -2.074 -2.794 1.00 85.75 70 ILE A CA 1
ATOM 556 C C . ILE A 1 70 ? 3.353 -2.722 -2.391 1.00 85.75 70 ILE A C 1
ATOM 558 O O . ILE A 1 70 ? 2.941 -2.597 -1.243 1.00 85.75 70 ILE A O 1
ATOM 562 N N . MET A 1 71 ? 2.701 -3.461 -3.293 1.00 80.12 71 MET A N 1
ATOM 563 C CA . MET A 1 71 ? 1.441 -4.148 -2.985 1.00 80.12 71 MET A CA 1
ATOM 564 C C . MET A 1 71 ? 1.599 -5.200 -1.879 1.00 80.12 71 MET A C 1
ATOM 566 O O . MET A 1 71 ? 0.682 -5.362 -1.072 1.00 80.12 71 MET A O 1
ATOM 570 N N . GLN A 1 72 ? 2.742 -5.888 -1.824 1.00 83.12 72 GLN A N 1
ATOM 571 C CA . GLN A 1 72 ? 3.074 -6.807 -0.732 1.00 83.12 72 GLN A CA 1
ATOM 572 C C . GLN A 1 72 ? 3.236 -6.047 0.591 1.00 83.12 72 GLN A C 1
ATOM 574 O O . GLN A 1 72 ? 2.553 -6.366 1.562 1.00 83.12 72 GLN A O 1
ATOM 579 N N . TYR A 1 73 ? 4.033 -4.973 0.611 1.00 85.50 73 TYR A N 1
ATOM 580 C CA . TYR A 1 73 ? 4.212 -4.150 1.814 1.00 85.50 73 TYR A CA 1
ATOM 581 C C . TYR A 1 73 ? 2.907 -3.530 2.308 1.00 85.50 73 TYR A C 1
ATOM 583 O O . TYR A 1 73 ? 2.655 -3.485 3.510 1.00 85.50 73 TYR A O 1
ATOM 591 N N . GLU A 1 74 ? 2.036 -3.093 1.400 1.00 85.75 74 GLU A N 1
ATOM 592 C CA . GLU A 1 74 ? 0.725 -2.573 1.770 1.00 85.75 74 GLU A CA 1
ATOM 593 C C . GLU A 1 74 ? -0.146 -3.617 2.469 1.00 85.75 74 GLU A C 1
ATOM 595 O O . GLU A 1 74 ? -0.906 -3.261 3.365 1.00 85.75 74 GLU A O 1
ATOM 600 N N . GLN A 1 75 ? -0.098 -4.890 2.065 1.00 83.19 75 GLN A N 1
ATOM 601 C CA . GLN A 1 75 ? -0.894 -5.933 2.719 1.00 83.19 75 GLN A CA 1
ATOM 602 C C . GLN A 1 75 ? -0.466 -6.128 4.173 1.00 83.19 75 GLN A C 1
ATOM 604 O O . GLN A 1 75 ? -1.325 -6.158 5.060 1.00 83.19 75 GLN A O 1
ATOM 609 N N . ASP A 1 76 ? 0.838 -6.189 4.420 1.00 84.44 76 ASP A N 1
ATOM 610 C CA . ASP A 1 76 ? 1.380 -6.352 5.768 1.00 84.44 76 ASP A CA 1
ATOM 611 C C . ASP A 1 76 ? 1.142 -5.106 6.618 1.00 84.44 76 ASP A C 1
ATOM 613 O O . ASP A 1 76 ? 0.598 -5.195 7.722 1.00 84.44 76 ASP A O 1
ATOM 617 N N . PHE A 1 77 ? 1.402 -3.926 6.054 1.00 91.75 77 PHE A N 1
ATOM 618 C CA . PHE A 1 77 ? 1.155 -2.663 6.736 1.00 91.75 77 PHE A CA 1
ATOM 619 C C . PHE A 1 77 ? -0.330 -2.449 7.049 1.00 91.75 77 PHE A C 1
ATOM 621 O O . PHE A 1 77 ? -0.676 -1.961 8.124 1.00 91.75 77 PHE A O 1
ATOM 628 N N . ARG A 1 78 ? -1.246 -2.846 6.151 1.00 88.06 78 ARG A N 1
ATOM 629 C CA . ARG A 1 78 ? -2.694 -2.760 6.404 1.00 88.06 78 ARG A CA 1
ATOM 630 C C . ARG A 1 78 ? -3.108 -3.592 7.614 1.00 88.06 78 ARG A C 1
ATOM 632 O O . ARG A 1 78 ? -3.950 -3.123 8.381 1.00 88.06 78 ARG A O 1
ATOM 639 N N . ARG A 1 79 ? -2.540 -4.793 7.782 1.00 87.00 79 ARG A N 1
ATOM 640 C CA . ARG A 1 79 ? -2.820 -5.656 8.941 1.00 87.00 79 ARG A CA 1
ATOM 641 C C . ARG A 1 79 ? -2.320 -5.017 10.228 1.00 87.00 79 ARG A C 1
ATOM 643 O O . ARG A 1 79 ? -3.131 -4.767 11.116 1.00 87.00 79 ARG A O 1
ATOM 650 N N . GLN A 1 80 ? -1.044 -4.642 10.264 1.00 90.62 80 GLN A N 1
ATOM 651 C CA . GLN A 1 80 ? -0.434 -4.014 11.435 1.00 90.62 80 GLN A CA 1
ATOM 652 C C . GLN A 1 80 ? -1.165 -2.726 11.835 1.00 90.62 80 GLN A C 1
ATOM 654 O O . GLN A 1 80 ? -1.543 -2.550 12.988 1.00 90.62 80 GLN A O 1
ATOM 659 N N . ARG A 1 81 ? -1.460 -1.849 10.867 1.00 92.00 81 ARG A N 1
ATOM 660 C CA . ARG A 1 81 ? -2.202 -0.606 11.112 1.00 92.00 81 ARG A CA 1
ATOM 661 C C . ARG A 1 81 ? -3.578 -0.872 11.722 1.00 92.00 81 ARG A C 1
ATOM 663 O O . ARG A 1 81 ? -4.005 -0.131 12.603 1.00 92.00 81 ARG A O 1
ATOM 670 N N . ARG A 1 82 ? -4.284 -1.903 11.247 1.00 89.38 82 ARG A N 1
ATOM 671 C CA . ARG A 1 82 ? -5.592 -2.290 11.793 1.00 89.38 82 ARG A CA 1
ATOM 672 C C . ARG A 1 82 ? -5.462 -2.767 13.237 1.00 89.38 82 ARG A C 1
ATOM 674 O O . ARG A 1 82 ? -6.260 -2.350 14.065 1.00 89.38 82 ARG A O 1
ATOM 681 N N . GLU A 1 83 ? -4.475 -3.602 13.536 1.00 90.12 83 GLU A N 1
ATOM 682 C CA . GLU A 1 83 ? -4.226 -4.101 14.895 1.00 90.12 83 GLU A CA 1
ATOM 683 C C . GLU A 1 83 ? -3.892 -2.962 15.861 1.00 90.12 83 GLU A C 1
ATOM 685 O O . GLU A 1 83 ? -4.536 -2.841 16.901 1.00 90.12 83 GLU A O 1
ATOM 690 N N . THR A 1 84 ? -2.982 -2.059 15.479 1.00 93.12 84 THR A N 1
ATOM 691 C CA . THR A 1 84 ? -2.652 -0.867 16.275 1.00 93.12 84 THR A CA 1
ATOM 692 C C . THR A 1 84 ? -3.882 0.005 16.522 1.00 93.12 84 THR A C 1
ATOM 694 O O . THR A 1 84 ? -4.103 0.471 17.638 1.00 93.12 84 THR A O 1
ATOM 697 N N . PHE A 1 85 ? -4.718 0.202 15.500 1.00 92.19 85 PHE A N 1
ATOM 698 C CA . PHE A 1 85 ? -5.956 0.962 15.644 1.00 92.19 85 PHE A CA 1
ATOM 699 C C . PHE A 1 85 ? -6.933 0.294 16.620 1.00 92.19 85 PHE A C 1
ATOM 701 O O . PHE A 1 85 ? -7.454 0.959 17.512 1.00 92.19 85 PHE A O 1
ATOM 708 N N . LEU A 1 86 ? -7.160 -1.018 16.495 1.00 90.31 86 LEU A N 1
ATOM 709 C CA . LEU A 1 86 ? -8.046 -1.759 17.398 1.00 90.31 86 LEU A CA 1
ATOM 710 C C . LEU A 1 86 ? -7.534 -1.746 18.842 1.00 90.31 86 LEU A C 1
ATOM 712 O O . LEU A 1 86 ? -8.326 -1.582 19.76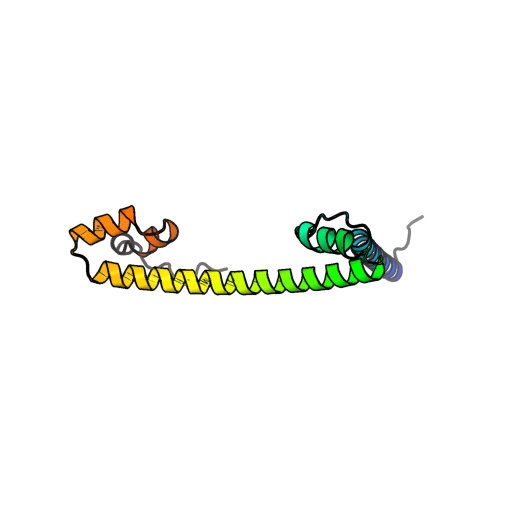8 1.00 90.31 86 LEU A O 1
ATOM 716 N N . GLN A 1 87 ? -6.221 -1.849 19.041 1.00 91.69 87 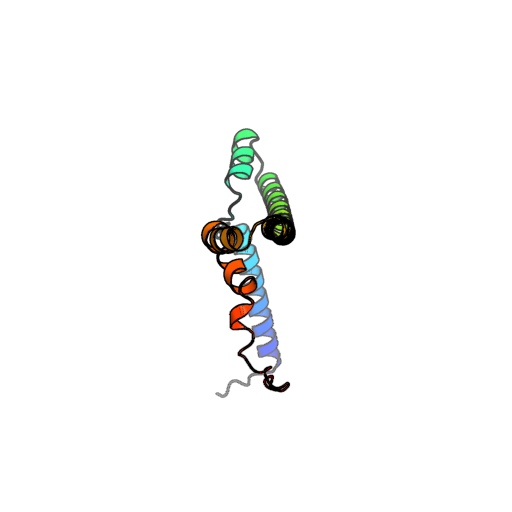GLN A N 1
ATOM 717 C CA . GLN A 1 87 ? -5.610 -1.746 20.364 1.00 91.69 87 GLN A CA 1
ATOM 718 C C . GLN A 1 87 ? -5.847 -0.365 20.991 1.00 91.69 87 GLN A C 1
ATOM 720 O O . GLN A 1 87 ? -6.220 -0.279 22.161 1.00 91.69 87 GLN A O 1
ATOM 725 N N . ALA A 1 88 ? -5.702 0.711 20.214 1.00 92.62 88 ALA A N 1
ATOM 726 C CA . ALA A 1 88 ? -6.011 2.059 20.682 1.00 92.62 88 ALA A CA 1
ATOM 727 C C . ALA A 1 88 ? -7.500 2.211 21.041 1.00 92.62 88 ALA A C 1
ATOM 729 O O . ALA A 1 88 ? -7.830 2.779 22.081 1.00 92.62 88 ALA A O 1
ATOM 730 N N . MET A 1 89 ? -8.407 1.649 20.232 1.00 91.88 89 MET A N 1
ATOM 731 C CA . MET A 1 89 ? -9.844 1.643 20.539 1.00 91.88 89 MET A CA 1
ATOM 732 C C . MET A 1 89 ? -10.152 0.883 21.836 1.00 91.88 89 MET A C 1
ATOM 734 O O . MET A 1 89 ? -10.965 1.354 22.627 1.00 91.88 89 MET A O 1
ATOM 738 N N . HIS A 1 90 ? -9.475 -0.242 22.102 1.00 90.38 90 HIS A N 1
ATOM 739 C CA . HIS A 1 90 ? -9.609 -0.972 23.369 1.00 90.38 90 HIS A CA 1
ATOM 740 C C . HIS A 1 90 ? -9.179 -0.110 24.559 1.00 90.38 90 HIS A C 1
ATOM 742 O O . HIS A 1 90 ? -9.865 -0.062 25.580 1.00 90.38 90 HIS A O 1
ATOM 748 N N . GLN A 1 91 ? -8.032 0.560 24.450 1.00 93.25 91 GLN A N 1
ATOM 749 C CA . GLN A 1 91 ? -7.528 1.426 25.515 1.00 93.25 91 GLN A CA 1
ATOM 750 C C . GLN A 1 91 ? -8.487 2.583 25.795 1.00 93.25 91 GLN A C 1
ATOM 752 O O . GLN A 1 91 ? -8.768 2.858 26.956 1.00 93.25 91 GLN A O 1
ATOM 757 N N . ILE A 1 92 ? -9.043 3.201 24.748 1.00 93.38 92 ILE A N 1
ATOM 758 C CA . ILE A 1 92 ? -10.063 4.244 24.891 1.00 93.38 92 ILE A CA 1
ATOM 759 C C . ILE A 1 92 ? -11.312 3.681 25.570 1.00 93.38 92 ILE A C 1
ATOM 761 O O . ILE A 1 92 ? -11.773 4.252 26.547 1.00 93.38 92 ILE A O 1
ATOM 765 N N . ARG A 1 93 ? -11.839 2.536 25.123 1.00 92.25 93 ARG A N 1
ATOM 766 C CA . ARG A 1 93 ? -13.036 1.923 25.722 1.00 92.25 93 ARG A CA 1
ATOM 767 C C . ARG A 1 93 ? -12.867 1.658 27.221 1.00 92.25 93 ARG A C 1
ATOM 769 O O . ARG A 1 93 ? -13.805 1.874 27.983 1.00 92.25 93 ARG A O 1
ATOM 776 N N . ALA A 1 94 ? -11.675 1.238 27.645 1.00 92.75 94 ALA A N 1
ATOM 777 C CA . ALA A 1 94 ? -11.364 0.939 29.043 1.00 92.75 94 ALA A CA 1
ATOM 778 C C . ALA A 1 94 ? -11.383 2.169 29.973 1.00 92.75 94 ALA A C 1
ATOM 780 O O . ALA A 1 94 ? -11.506 1.998 31.183 1.00 92.75 94 ALA A O 1
ATOM 781 N N . THR A 1 95 ? -11.276 3.391 29.441 1.00 95.62 95 THR A N 1
ATOM 782 C CA . THR A 1 95 ? -11.350 4.627 30.241 1.00 95.62 95 THR A CA 1
ATOM 783 C C . THR A 1 95 ? -12.759 5.217 30.322 1.00 95.62 95 THR A C 1
ATOM 785 O O . THR A 1 95 ? -12.974 6.178 31.059 1.00 95.62 95 THR A O 1
ATOM 788 N N . LEU A 1 96 ? -13.720 4.660 29.578 1.00 94.69 96 LEU A N 1
ATOM 789 C CA . LEU A 1 96 ? -15.098 5.147 29.505 1.00 94.69 96 LEU A CA 1
ATOM 790 C C . LEU A 1 96 ? -15.997 4.505 30.566 1.00 94.69 96 LEU A C 1
ATOM 792 O O . LEU A 1 96 ? -15.806 3.344 30.939 1.00 94.69 96 LEU A O 1
ATOM 796 N N . THR A 1 97 ? -17.035 5.235 30.990 1.00 95.50 97 THR A N 1
ATOM 797 C CA . THR A 1 97 ? -18.100 4.676 31.840 1.00 95.50 97 THR A CA 1
ATOM 798 C C . THR A 1 97 ? -18.929 3.636 31.078 1.00 95.50 97 THR A C 1
ATOM 800 O O . THR A 1 97 ? -18.958 3.661 29.844 1.00 95.50 97 THR A O 1
ATOM 803 N N . PRO A 1 98 ? -19.664 2.744 31.767 1.00 93.06 98 PRO A N 1
ATOM 804 C CA . PRO A 1 98 ? -20.488 1.737 31.100 1.00 93.06 98 PRO A CA 1
ATOM 805 C C . PRO A 1 98 ? -21.497 2.315 30.092 1.00 93.06 98 PRO A C 1
ATOM 807 O O . PRO A 1 98 ? -21.621 1.784 28.987 1.00 93.06 98 PRO A O 1
ATOM 810 N N . GLU A 1 99 ? -22.173 3.433 30.398 1.00 92.25 99 GLU A N 1
ATOM 811 C CA . GLU A 1 99 ? -23.105 4.038 29.429 1.00 92.25 99 GLU A CA 1
ATOM 812 C C . GLU A 1 99 ? -22.366 4.634 28.219 1.00 92.25 99 GLU A C 1
ATOM 814 O O . GLU A 1 99 ? -22.844 4.574 27.083 1.00 92.25 99 GLU A O 1
ATOM 819 N N . GLN A 1 100 ? -21.170 5.186 28.441 1.00 93.69 100 GLN A N 1
ATOM 820 C CA . GLN A 1 100 ? -20.326 5.724 27.376 1.00 93.69 100 GLN A CA 1
ATOM 821 C C . GLN A 1 100 ? -19.767 4.619 26.473 1.00 93.69 100 GLN A C 1
ATOM 823 O O . GLN A 1 100 ? -19.688 4.819 25.260 1.00 93.69 100 GLN A O 1
ATOM 828 N N . GLN A 1 101 ? -19.444 3.447 27.027 1.00 93.06 101 GLN A N 1
ATOM 829 C CA . GLN A 1 101 ? -18.988 2.284 26.261 1.00 93.06 101 GLN A CA 1
ATOM 830 C C . GLN A 1 101 ? -20.050 1.816 25.263 1.00 93.06 101 GLN A C 1
ATOM 832 O O . GLN A 1 101 ? -19.730 1.596 24.099 1.00 93.06 101 GLN A O 1
ATOM 837 N N . GLN A 1 102 ? -21.326 1.762 25.657 1.00 90.38 102 GLN A N 1
ATOM 838 C CA . GLN A 1 102 ? -22.408 1.370 24.741 1.00 90.38 102 GLN A CA 1
ATOM 839 C C . GLN A 1 102 ? -22.521 2.314 23.536 1.00 90.38 102 GLN A C 1
ATOM 841 O O . GLN A 1 102 ? -22.690 1.874 22.395 1.00 90.38 102 GLN A O 1
ATOM 846 N N . LYS A 1 103 ? -22.396 3.626 23.773 1.00 92.31 103 LYS A N 1
ATOM 847 C CA . LYS A 1 103 ? -22.386 4.623 22.696 1.00 92.31 103 LYS A CA 1
ATOM 848 C C . LYS A 1 103 ? -21.136 4.488 21.824 1.00 92.31 103 LYS A C 1
ATOM 850 O O . LYS A 1 103 ? -21.236 4.556 20.600 1.00 92.31 103 LYS A O 1
ATOM 855 N N . PHE A 1 104 ? -19.980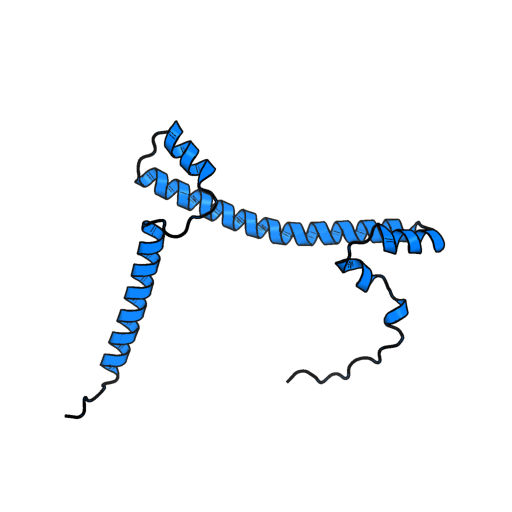 4.267 22.445 1.00 92.56 104 PHE A N 1
ATOM 856 C CA . PHE A 1 104 ? -18.709 4.075 21.754 1.00 92.56 104 PHE A CA 1
ATOM 857 C C . PHE A 1 104 ? -18.743 2.860 20.816 1.00 92.56 104 PHE A C 1
ATOM 859 O O . PHE A 1 104 ? -18.412 2.970 19.634 1.00 92.56 104 PHE A O 1
ATOM 866 N N . ASP A 1 105 ? -19.238 1.727 21.312 1.00 89.56 105 ASP A N 1
ATOM 867 C CA . ASP A 1 105 ? -19.310 0.471 20.566 1.00 89.56 105 ASP A CA 1
ATOM 868 C C . ASP A 1 105 ? -20.264 0.559 19.365 1.00 89.56 105 ASP A C 1
ATOM 870 O O . ASP A 1 105 ? -20.040 -0.052 18.311 1.00 89.56 105 ASP A O 1
ATOM 874 N N . ARG A 1 106 ? -21.329 1.357 19.501 1.00 86.88 106 ARG A N 1
ATOM 875 C CA . ARG A 1 106 ? -22.282 1.621 18.424 1.00 86.88 106 ARG A CA 1
ATOM 876 C C . ARG A 1 106 ? -21.697 2.546 17.360 1.00 86.88 106 ARG A C 1
ATOM 878 O O . ARG A 1 106 ? -21.796 2.226 16.177 1.00 86.88 106 ARG A O 1
ATOM 885 N N . ASP A 1 107 ? -21.103 3.665 17.760 1.00 90.62 107 ASP A N 1
ATOM 886 C CA . ASP A 1 107 ? -20.842 4.778 16.841 1.00 90.62 107 ASP A CA 1
ATOM 887 C C . ASP A 1 107 ? -19.408 4.791 16.278 1.00 90.62 107 ASP A C 1
ATOM 889 O O . ASP A 1 107 ? -19.196 5.307 15.182 1.00 90.62 107 ASP A O 1
ATOM 893 N N . PHE A 1 108 ? -18.430 4.206 16.982 1.00 87.25 108 PHE A N 1
ATOM 894 C CA . PHE A 1 108 ? -17.003 4.382 16.665 1.00 87.25 108 PHE A CA 1
ATOM 895 C C . PHE A 1 108 ? -16.269 3.093 16.288 1.00 87.25 108 PHE A C 1
ATOM 897 O O . PHE A 1 108 ? -15.234 3.153 15.618 1.00 87.25 108 PHE A O 1
ATOM 904 N N . LEU A 1 109 ? -16.787 1.919 16.660 1.00 85.06 109 LEU A N 1
ATOM 905 C CA . LEU A 1 109 ? -16.164 0.657 16.264 1.00 85.06 109 LEU A CA 1
ATOM 906 C C . LEU A 1 109 ? -16.474 0.311 14.798 1.00 85.06 109 LEU A C 1
ATOM 908 O O . LEU A 1 109 ? -17.635 0.366 14.377 1.00 85.06 109 LEU A O 1
ATOM 912 N N . PRO A 1 110 ? -15.466 -0.114 14.009 1.00 80.88 110 PRO A N 1
ATOM 913 C CA . PRO A 1 110 ? -15.702 -0.583 12.652 1.00 80.88 110 PRO A CA 1
ATOM 914 C C . PRO A 1 110 ? -16.626 -1.806 12.660 1.00 80.88 110 PRO A C 1
ATOM 916 O O . PRO A 1 110 ? -16.557 -2.646 13.556 1.00 80.88 110 PRO A O 1
ATOM 919 N N . TYR A 1 111 ? -17.466 -1.940 11.628 1.00 76.44 111 TYR A N 1
ATOM 920 C CA . TYR A 1 111 ? -18.479 -3.002 11.532 1.00 76.44 111 TYR A CA 1
ATOM 921 C C . TYR A 1 111 ? -17.907 -4.410 11.771 1.00 76.44 111 TYR A C 1
ATOM 923 O O . TYR A 1 111 ? -18.515 -5.219 12.464 1.00 76.44 111 TYR A O 1
ATOM 931 N N . GLN A 1 112 ? -16.701 -4.671 11.254 1.00 74.00 112 GLN A N 1
ATOM 932 C CA . GLN A 1 112 ? -15.984 -5.939 11.430 1.00 74.00 112 GLN A CA 1
ATOM 933 C C . GLN A 1 112 ? -15.600 -6.212 12.891 1.00 74.00 112 GLN A C 1
ATOM 935 O O . GLN A 1 112 ? -15.625 -7.355 13.324 1.00 74.00 112 GLN A O 1
ATOM 940 N N . ALA A 1 113 ? -15.278 -5.168 13.654 1.00 71.69 113 ALA A N 1
ATOM 941 C CA . ALA A 1 113 ? -14.908 -5.282 15.056 1.00 71.69 113 ALA A CA 1
ATOM 942 C C . ALA A 1 113 ? -16.146 -5.437 15.953 1.00 71.69 113 ALA A C 1
ATOM 944 O O . ALA A 1 113 ? -16.101 -6.158 16.942 1.00 71.69 113 ALA A O 1
ATOM 945 N N . ARG A 1 114 ? -17.287 -4.826 15.603 1.00 70.62 114 ARG A N 1
ATOM 946 C CA . ARG A 1 114 ? -18.504 -4.806 16.441 1.00 70.62 114 ARG A CA 1
ATOM 947 C C . ARG A 1 114 ? -19.016 -6.202 16.857 1.00 70.62 114 ARG A C 1
ATOM 949 O O . ARG A 1 114 ? -19.688 -6.314 17.879 1.00 70.62 114 ARG A O 1
ATOM 956 N N . GLY A 1 115 ? -18.719 -7.253 16.087 1.00 68.06 115 GLY A N 1
ATOM 957 C CA . GLY A 1 115 ? -19.057 -8.643 16.429 1.00 68.06 115 GLY A CA 1
ATOM 958 C C . GLY A 1 115 ? -18.103 -9.314 17.428 1.00 68.06 115 GLY A C 1
ATOM 959 O O . GLY A 1 115 ? -18.511 -10.235 18.129 1.00 68.06 115 GLY A O 1
ATOM 960 N N . GLU A 1 116 ? -16.854 -8.858 17.522 1.00 65.38 116 GLU A N 1
ATOM 961 C CA . GLU A 1 116 ? -15.866 -9.363 18.487 1.00 65.38 116 GLU A CA 1
ATOM 962 C C . GLU A 1 116 ? -16.048 -8.736 19.876 1.00 65.38 116 GLU A C 1
ATOM 964 O O . GLU A 1 116 ? -15.824 -9.401 20.882 1.00 65.38 116 GLU A O 1
ATOM 969 N N . TRP A 1 117 ? -16.516 -7.484 19.938 1.00 63.12 117 TRP A N 1
ATOM 970 C CA . TRP A 1 117 ? -16.661 -6.709 21.182 1.00 63.12 117 TRP A CA 1
ATOM 971 C C . TRP A 1 117 ? -18.006 -6.887 21.904 1.00 63.12 117 TRP A C 1
ATOM 973 O O . TRP A 1 117 ? -18.250 -6.211 22.901 1.00 63.12 117 TRP A O 1
ATOM 983 N N . GLN A 1 118 ? -18.872 -7.791 21.431 1.00 58.84 118 GLN A N 1
ATOM 984 C CA . GLN A 1 118 ? -20.105 -8.199 22.117 1.00 58.84 118 GLN A CA 1
ATOM 985 C C . GLN A 1 118 ? -19.876 -9.523 22.875 1.00 58.84 118 GLN A C 1
ATOM 987 O O . GLN A 1 118 ? -20.123 -10.593 22.311 1.00 58.84 118 GLN A O 1
ATOM 992 N N . PRO A 1 119 ? -19.412 -9.494 24.140 1.00 53.09 119 PRO A N 1
ATOM 993 C CA . PRO A 1 119 ? -19.252 -10.706 24.949 1.00 53.09 119 PRO A CA 1
ATOM 994 C C . PRO A 1 119 ? -20.597 -11.381 25.269 1.00 53.09 119 PRO A C 1
ATOM 996 O O . PRO A 1 119 ? -20.668 -12.604 25.351 1.00 53.09 119 PRO A O 1
ATOM 999 N N . GLU A 1 120 ? -21.683 -10.607 25.338 1.00 52.88 120 GLU A N 1
ATOM 1000 C CA . GLU A 1 120 ? -22.991 -11.045 25.852 1.00 52.88 120 GLU A CA 1
ATOM 1001 C C . GLU A 1 120 ? -23.712 -12.092 24.978 1.00 52.88 120 GLU A C 1
ATOM 1003 O O . GLU A 1 120 ? -24.637 -12.755 25.433 1.00 52.88 120 GLU A O 1
ATOM 1008 N N . LYS A 1 121 ? -23.285 -12.301 23.722 1.00 48.44 121 LYS A N 1
ATOM 1009 C CA . LYS A 1 121 ? -23.856 -13.353 22.855 1.00 48.44 121 LYS A CA 1
ATOM 1010 C C . LYS A 1 121 ? -23.066 -14.660 22.837 1.00 48.44 121 LYS A C 1
ATOM 1012 O O . LYS A 1 121 ? -23.575 -15.647 22.311 1.00 48.44 121 LYS A O 1
ATOM 1017 N N . ARG A 1 122 ? -21.841 -14.697 23.376 1.00 50.19 122 ARG A N 1
ATOM 1018 C CA . ARG A 1 122 ? -21.008 -15.915 23.358 1.00 50.19 122 ARG A CA 1
ATOM 1019 C C . ARG A 1 122 ? -21.240 -16.838 24.555 1.00 50.19 122 ARG A C 1
ATOM 1021 O O . ARG A 1 122 ? -20.903 -18.010 24.454 1.00 50.19 122 ARG A O 1
ATOM 1028 N N . GLU A 1 123 ? -21.872 -16.370 25.628 1.00 52.16 123 GLU A N 1
ATOM 1029 C CA . GLU A 1 123 ? -22.174 -17.197 26.812 1.00 52.16 123 GLU A CA 1
ATOM 1030 C C . GLU A 1 123 ? -23.312 -18.218 26.607 1.00 52.16 123 GLU A C 1
ATOM 1032 O O . GLU A 1 123 ? -23.519 -19.078 27.456 1.00 52.16 123 GLU A O 1
ATOM 1037 N N . GLY A 1 124 ? -24.020 -18.187 25.470 1.00 50.88 124 GLY A N 1
ATOM 1038 C CA . GLY A 1 124 ? -25.111 -19.125 25.160 1.00 50.88 124 GLY A CA 1
ATOM 1039 C C . GLY A 1 124 ? -24.793 -20.213 24.127 1.00 50.88 124 GLY A C 1
ATOM 1040 O O . GLY A 1 124 ? -25.664 -21.030 23.834 1.00 50.88 124 GLY A O 1
ATOM 1041 N N . GLN A 1 125 ? -23.592 -20.230 23.538 1.00 49.00 125 GLN A N 1
ATOM 1042 C CA . GLN A 1 125 ? -23.224 -21.219 22.518 1.00 49.00 125 GLN A CA 1
ATOM 1043 C C . GLN A 1 125 ? -22.381 -22.329 23.173 1.00 49.00 125 GLN A C 1
ATOM 1045 O O . GLN A 1 125 ? -21.251 -22.054 23.581 1.00 49.00 125 GLN A O 1
ATOM 1050 N N . PRO A 1 126 ? -22.878 -23.579 23.280 1.00 55.34 126 PRO A N 1
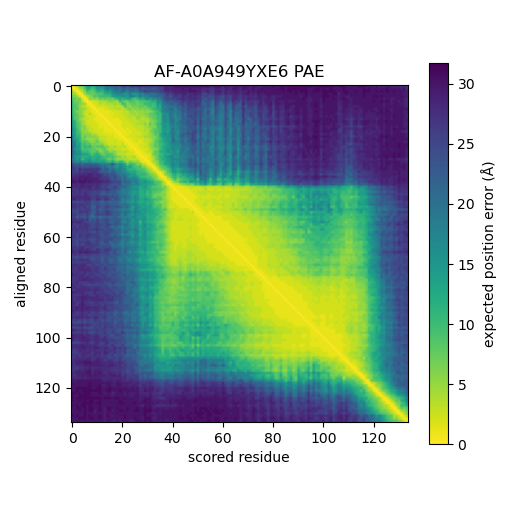ATOM 1051 C CA . PRO A 1 126 ? -22.050 -24.693 23.727 1.00 55.34 126 PRO A CA 1
ATOM 1052 C C . PRO A 1 126 ? -20.814 -24.814 22.820 1.00 55.34 126 PRO A C 1
ATOM 1054 O O . PRO A 1 126 ? -20.946 -24.611 21.606 1.00 55.34 126 PRO A O 1
ATOM 1057 N N . PRO A 1 127 ? -19.625 -25.140 23.362 1.00 60.88 127 PRO A N 1
ATOM 1058 C CA . PRO A 1 127 ? -18.437 -25.349 22.544 1.00 60.88 127 PRO A CA 1
ATOM 1059 C C . PRO A 1 127 ? -18.731 -26.411 21.480 1.00 60.88 127 PRO A C 1
ATOM 1061 O O . PRO A 1 127 ? -19.267 -27.477 21.787 1.00 60.88 127 PRO A O 1
ATOM 1064 N N . ALA A 1 128 ? -18.409 -26.103 20.221 1.00 64.75 128 ALA A N 1
ATOM 1065 C CA . ALA A 1 128 ? -18.554 -27.055 19.129 1.00 64.75 128 ALA A CA 1
ATOM 1066 C C . ALA A 1 128 ? -17.752 -28.328 19.464 1.00 64.75 128 ALA A C 1
ATOM 1068 O O . ALA A 1 128 ? -16.584 -28.212 19.854 1.00 64.75 128 ALA A O 1
ATOM 1069 N N . PRO A 1 129 ? -18.347 -29.529 19.349 1.00 57.03 129 PRO A N 1
ATOM 1070 C CA . PRO A 1 129 ? -17.642 -30.759 19.665 1.00 57.03 129 PRO A CA 1
ATOM 1071 C C . PRO A 1 129 ? -16.413 -30.904 18.749 1.00 57.03 129 PRO A C 1
ATOM 1073 O O . PRO A 1 129 ? -16.519 -30.680 17.537 1.00 57.03 129 PRO A O 1
ATOM 1076 N N . PRO A 1 130 ? -15.241 -31.264 19.303 1.00 48.75 130 PRO A N 1
ATOM 1077 C CA . PRO A 1 130 ? -14.028 -31.456 18.522 1.00 48.75 130 PRO A CA 1
ATOM 1078 C C . PRO A 1 130 ? -14.214 -32.678 17.616 1.00 48.75 130 PRO A C 1
ATOM 1080 O O . PRO A 1 130 ? -14.163 -33.813 18.082 1.00 48.75 130 PRO A O 1
ATOM 1083 N N . GLY A 1 131 ? -14.482 -32.452 16.327 1.00 56.59 131 GLY A N 1
ATOM 1084 C CA . GLY A 1 131 ? -14.647 -33.548 15.365 1.00 56.59 131 GLY A CA 1
ATOM 1085 C C . GLY A 1 131 ? -15.350 -33.229 14.044 1.00 56.59 131 GLY A C 1
ATOM 1086 O O . GLY A 1 131 ? -15.327 -34.067 13.151 1.00 56.59 131 GLY A O 1
ATOM 1087 N N . ALA A 1 132 ? -15.940 -32.046 13.853 1.00 51.91 132 ALA A N 1
ATOM 1088 C CA . ALA A 1 132 ? -16.552 -31.679 12.569 1.00 51.91 132 ALA A CA 1
ATOM 1089 C C . ALA A 1 132 ? -15.514 -31.099 11.586 1.00 51.91 132 ALA A C 1
ATOM 1091 O O . ALA A 1 132 ? -15.564 -29.931 11.209 1.00 51.91 132 ALA A O 1
ATOM 1092 N N . GLY A 1 133 ? -14.536 -31.921 11.220 1.00 53.22 133 GLY A N 1
ATOM 1093 C CA . GLY A 1 133 ? -13.554 -31.645 1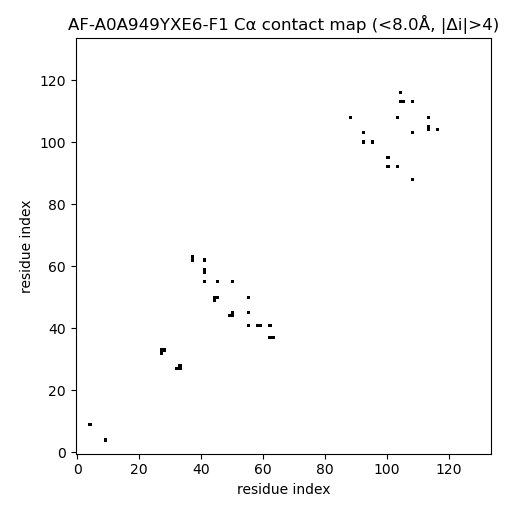0.179 1.00 53.22 133 GLY A CA 1
ATOM 1094 C C . GLY A 1 133 ? -13.148 -32.964 9.541 1.00 53.22 133 GLY A C 1
ATOM 1095 O O . GLY A 1 133 ? -12.235 -33.630 10.020 1.00 53.22 133 GLY A O 1
ATOM 1096 N N . SER A 1 134 ? -13.881 -33.369 8.509 1.00 40.72 134 SER A N 1
ATOM 1097 C CA . SER A 1 134 ? -13.517 -34.438 7.575 1.00 40.72 134 SER A CA 1
ATOM 1098 C C . SER A 1 134 ? -13.689 -33.900 6.167 1.00 40.72 134 SER A C 1
ATOM 1100 O O . SER A 1 134 ? -14.737 -33.257 5.932 1.00 40.72 134 SER A O 1
#

Solvent-accessible surface area (backbone atoms only — not comparable to full-atom values): 8148 Å² total; per-residue (Å²): 133,87,81,82,84,47,74,66,60,54,54,53,50,52,52,50,50,51,49,51,53,49,50,50,52,54,46,44,63,73,65,56,74,66,81,61,91,65,51,71,62,58,54,47,48,40,71,77,64,65,52,50,75,67,55,50,49,54,52,50,52,54,54,50,53,52,48,53,53,50,56,50,51,49,55,56,48,53,51,53,53,49,52,57,50,52,52,51,50,51,57,53,47,73,76,45,54,75,74,53,34,58,52,42,55,68,76,70,46,54,78,82,51,47,70,73,74,48,66,86,69,59,83,79,60,78,79,78,72,94,72,92,77,131